Protein AF-A0A7K4D3S8-F1 (afdb_monomer_lite)

Foldseek 3Di:
DVVVVVVVVVVVVVVVVVVVVVVVVVVVVVVVVCCVVVVVVVVVVVVVLVVCQVQWDQDPVPGIDGQQDADPPPHGNVNVVCVVVVVVVVVVVCVVVCVDPPD

Structure (mmCIF, N/CA/C/O backbone):
data_AF-A0A7K4D3S8-F1
#
_entry.id   AF-A0A7K4D3S8-F1
#
loop_
_atom_site.group_PDB
_atom_site.id
_atom_site.type_symbol
_atom_site.label_atom_id
_atom_site.label_alt_id
_atom_site.label_comp_id
_atom_site.label_asym_id
_atom_site.label_entity_id
_atom_site.label_seq_id
_atom_site.pdbx_PDB_ins_code
_atom_site.Cartn_x
_atom_site.Cartn_y
_atom_site.Cartn_z
_atom_site.occupancy
_atom_site.B_iso_or_equiv
_atom_site.auth_seq_id
_atom_site.auth_comp_id
_atom_site.auth_asym_id
_atom_site.auth_atom_id
_atom_site.pdbx_PDB_model_num
ATOM 1 N N . GLY A 1 1 ? -45.752 8.167 24.881 1.00 62.41 1 GLY A N 1
ATOM 2 C CA . GLY A 1 1 ? -45.357 6.909 24.221 1.00 62.41 1 GLY A CA 1
ATOM 3 C C . GLY A 1 1 ? -44.113 7.100 23.381 1.00 62.41 1 GLY A C 1
ATOM 4 O O . GLY A 1 1 ? -43.088 6.511 23.692 1.00 62.41 1 GLY A O 1
ATOM 5 N N . ASP A 1 2 ? -44.174 7.966 22.368 1.00 73.19 2 ASP A N 1
ATOM 6 C CA . ASP A 1 2 ? -43.098 8.103 21.375 1.00 73.19 2 ASP A CA 1
ATOM 7 C C . ASP A 1 2 ? -41.829 8.802 21.856 1.00 73.19 2 ASP A C 1
ATOM 9 O O . ASP A 1 2 ? -40.743 8.361 21.504 1.00 73.19 2 ASP A O 1
ATOM 13 N N . GLN A 1 3 ? -41.915 9.829 22.708 1.00 74.81 3 GLN A N 1
ATOM 14 C CA . GLN A 1 3 ? -40.704 10.525 23.171 1.00 74.81 3 GLN A CA 1
ATOM 15 C C . GLN A 1 3 ? -39.774 9.633 24.005 1.00 74.81 3 GLN A C 1
ATOM 17 O O . GLN A 1 3 ? -38.562 9.681 23.819 1.00 74.81 3 GLN A O 1
ATOM 22 N N . ALA A 1 4 ? -40.329 8.767 24.859 1.00 79.81 4 ALA A N 1
ATOM 23 C CA . ALA A 1 4 ? -39.533 7.805 25.621 1.00 79.81 4 ALA A CA 1
ATOM 24 C C . ALA A 1 4 ? -38.862 6.766 24.703 1.00 79.81 4 ALA A C 1
ATOM 26 O O . ALA A 1 4 ? -37.704 6.411 24.906 1.00 79.81 4 ALA A O 1
ATOM 27 N N . ARG A 1 5 ? -39.557 6.322 23.647 1.00 79.56 5 ARG A N 1
ATOM 28 C CA . ARG A 1 5 ? -39.025 5.367 22.663 1.00 79.56 5 ARG A CA 1
ATOM 29 C C . ARG A 1 5 ? -37.948 5.993 21.770 1.00 79.56 5 ARG A C 1
ATOM 31 O O . ARG A 1 5 ? -36.936 5.359 21.499 1.00 79.56 5 ARG A O 1
ATOM 38 N N . GLN A 1 6 ? -38.133 7.247 21.363 1.00 81.94 6 GLN A N 1
ATOM 39 C CA . GLN A 1 6 ? -37.143 8.024 20.610 1.00 81.94 6 GLN A CA 1
ATOM 40 C C . GLN A 1 6 ? -35.881 8.286 21.440 1.00 81.94 6 GLN A C 1
ATOM 42 O O . GLN A 1 6 ? -34.777 8.130 20.928 1.00 81.94 6 GLN A O 1
ATOM 47 N N . GLN A 1 7 ? -36.028 8.607 22.729 1.00 83.00 7 GLN A N 1
ATOM 48 C CA . GLN A 1 7 ? -34.887 8.756 23.637 1.00 83.00 7 GLN A CA 1
ATOM 49 C C . GLN A 1 7 ? -34.119 7.441 23.803 1.00 83.00 7 GLN A C 1
ATOM 51 O O . GLN A 1 7 ? -32.901 7.447 23.672 1.00 83.00 7 GLN A O 1
ATOM 56 N N . GLN A 1 8 ? -34.807 6.308 23.987 1.00 84.62 8 GLN A N 1
ATOM 57 C CA . GLN A 1 8 ? -34.154 4.992 24.061 1.00 84.62 8 GLN A CA 1
ATOM 58 C C . GLN A 1 8 ? -33.376 4.650 22.780 1.00 84.62 8 GLN A C 1
ATOM 60 O O . GLN A 1 8 ? -32.232 4.207 22.858 1.00 84.62 8 GLN A O 1
ATOM 65 N N . LEU A 1 9 ? -33.954 4.907 21.601 1.00 85.50 9 LEU A N 1
ATOM 66 C CA . LEU A 1 9 ? -33.287 4.680 20.313 1.00 85.50 9 LEU A CA 1
ATOM 67 C C . LEU A 1 9 ? -32.062 5.583 20.118 1.00 85.50 9 LEU A C 1
ATOM 69 O O . LEU A 1 9 ? -31.051 5.131 19.586 1.00 85.50 9 LEU A O 1
ATOM 73 N N . GLN A 1 10 ? -32.128 6.843 20.552 1.00 84.31 10 GLN A N 1
ATOM 74 C CA . GLN A 1 10 ? -30.979 7.750 20.509 1.00 84.31 10 GLN A CA 1
ATOM 75 C C . GLN A 1 10 ? -29.871 7.303 21.465 1.00 84.31 10 GLN A C 1
ATOM 77 O O . GLN A 1 10 ? -28.699 7.332 21.094 1.00 84.31 10 GLN A O 1
ATOM 82 N N . THR A 1 11 ? -30.219 6.844 22.670 1.00 86.88 11 THR A N 1
ATOM 83 C CA . THR A 1 11 ? -29.248 6.290 23.623 1.00 86.88 11 THR A CA 1
ATOM 84 C C . THR A 1 11 ? -28.553 5.049 23.064 1.00 86.88 11 THR A C 1
ATOM 86 O O . THR A 1 11 ? -27.330 4.959 23.142 1.00 86.88 11 THR A O 1
ATOM 89 N N . GLU A 1 12 ? -29.295 4.134 22.437 1.00 85.00 12 GLU A N 1
ATOM 90 C CA . GLU A 1 12 ? -28.730 2.949 21.777 1.00 85.00 12 GLU A CA 1
ATOM 91 C C . GLU A 1 12 ? -27.830 3.321 20.588 1.00 85.00 12 GLU A C 1
ATOM 93 O O . GLU A 1 12 ? -26.726 2.797 20.470 1.00 85.00 12 GLU A O 1
ATOM 98 N N . GLN A 1 13 ? -28.227 4.282 19.745 1.00 85.00 13 GLN A N 1
ATOM 99 C CA . GLN A 1 13 ? -27.370 4.775 18.658 1.00 85.00 13 GLN A CA 1
ATOM 100 C C . GLN A 1 13 ? -26.072 5.393 19.182 1.00 85.00 13 GLN A C 1
ATOM 102 O O . GLN A 1 13 ? -24.995 5.066 18.688 1.00 85.00 13 GLN A O 1
ATOM 107 N N . MET A 1 14 ? -26.147 6.241 20.211 1.00 85.69 14 MET A N 1
ATOM 108 C CA . MET A 1 14 ? -24.958 6.832 20.831 1.00 85.69 14 MET A CA 1
ATOM 109 C C . MET A 1 14 ? -24.049 5.764 21.445 1.00 85.69 14 MET A C 1
ATOM 111 O O . MET A 1 14 ? -22.826 5.842 21.308 1.00 85.69 14 MET A O 1
ATOM 115 N N . LYS A 1 15 ? -24.627 4.731 22.067 1.00 86.88 15 LYS A N 1
ATOM 116 C CA . LYS A 1 15 ? -23.877 3.590 22.596 1.00 86.88 15 LYS A CA 1
ATOM 117 C C . LYS A 1 15 ? -23.176 2.818 21.475 1.00 86.88 15 LYS A C 1
ATOM 119 O O . LYS A 1 15 ? -21.964 2.629 21.565 1.00 86.88 15 LYS A O 1
ATOM 124 N N . MET A 1 16 ? -23.875 2.488 20.389 1.00 86.31 16 MET A N 1
ATOM 125 C CA . MET A 1 16 ? -23.290 1.817 19.221 1.00 86.31 16 MET A CA 1
ATOM 126 C C . MET A 1 16 ? -22.173 2.641 18.567 1.00 86.31 16 MET A C 1
ATOM 128 O O . MET A 1 16 ? -21.130 2.092 18.221 1.00 86.31 16 MET A O 1
ATOM 132 N N . VAL A 1 17 ? -22.339 3.960 18.441 1.00 87.56 17 VAL A N 1
ATOM 133 C CA . VAL A 1 17 ? -21.288 4.859 17.929 1.00 87.56 17 VAL A CA 1
ATOM 134 C C . VAL A 1 17 ? -20.068 4.852 18.855 1.00 87.56 17 VAL A C 1
ATOM 136 O O . VAL A 1 17 ? -18.931 4.767 18.388 1.00 87.56 17 VAL A O 1
ATOM 139 N N . SER A 1 18 ? -20.283 4.878 20.173 1.00 84.81 18 SER A N 1
ATOM 140 C CA . SER A 1 18 ? -19.194 4.809 21.152 1.00 84.81 18 SER A CA 1
ATOM 141 C C . SER A 1 18 ? -18.439 3.470 21.101 1.00 84.81 18 SER A C 1
ATOM 143 O O . SER A 1 18 ? -17.212 3.443 21.220 1.00 84.81 18 SER A O 1
ATOM 145 N N . GLU A 1 19 ? -19.146 2.362 20.868 1.00 86.06 19 GLU A N 1
ATOM 146 C CA . GLU A 1 19 ? -18.568 1.024 20.718 1.00 86.06 19 GLU A CA 1
ATOM 147 C C . GLU A 1 19 ? -17.797 0.885 19.398 1.00 86.06 19 GLU A C 1
ATOM 149 O O . GLU A 1 19 ? -16.678 0.369 19.402 1.00 86.06 19 GLU A O 1
ATOM 154 N N . GLN A 1 20 ? -18.312 1.433 18.292 1.00 81.12 20 GLN A N 1
ATOM 155 C CA . GLN A 1 20 ? -17.589 1.514 17.015 1.00 81.12 20 GLN A CA 1
ATOM 156 C C . GLN A 1 20 ? -16.290 2.309 17.147 1.00 81.12 20 GLN A C 1
ATOM 158 O O . GLN A 1 20 ? -15.250 1.870 16.658 1.00 81.12 20 GLN A O 1
ATOM 163 N N . GLY A 1 21 ? -16.314 3.432 17.870 1.00 84.81 21 GLY A N 1
ATOM 164 C CA . GLY A 1 21 ? -15.114 4.220 18.153 1.00 84.81 21 GLY A CA 1
ATOM 165 C C . GLY A 1 21 ? -14.048 3.421 18.911 1.00 84.81 21 GLY A C 1
ATOM 166 O O . GLY A 1 21 ? -12.872 3.453 18.546 1.00 84.81 21 GLY A O 1
ATOM 167 N N . LYS A 1 22 ? -14.451 2.639 19.921 1.00 81.81 22 LYS A N 1
ATOM 168 C CA . LYS A 1 22 ? -13.541 1.743 20.656 1.00 81.81 22 LYS A CA 1
ATOM 169 C C . LYS A 1 22 ? -12.985 0.631 19.765 1.00 81.81 22 LYS A C 1
ATOM 171 O O . LYS A 1 22 ? -11.784 0.370 19.804 1.00 81.81 22 LYS A O 1
ATOM 176 N N . MET A 1 23 ? -13.821 0.005 18.937 1.00 81.19 23 MET A N 1
ATOM 177 C CA . MET A 1 23 ? -13.374 -1.003 17.967 1.00 81.19 23 MET A CA 1
ATOM 178 C C . MET A 1 23 ? -12.372 -0.424 16.966 1.00 81.19 23 MET A C 1
ATOM 180 O O . MET A 1 23 ? -11.347 -1.046 16.693 1.00 81.19 23 MET A O 1
ATOM 184 N N . MET A 1 24 ? -12.613 0.793 16.484 1.00 81.88 24 MET A N 1
ATOM 185 C CA . MET A 1 24 ? -11.710 1.498 15.582 1.00 81.88 24 MET A CA 1
ATOM 186 C C . MET A 1 24 ? -10.340 1.747 16.243 1.00 81.88 24 MET A C 1
ATOM 188 O O . MET A 1 24 ? -9.306 1.438 15.657 1.00 81.88 24 MET A O 1
ATOM 192 N N . GLN A 1 25 ? -10.310 2.206 17.502 1.00 80.19 25 GLN A N 1
ATOM 193 C CA . GLN A 1 25 ? -9.066 2.371 18.275 1.00 80.19 25 GLN A CA 1
ATOM 194 C C . GLN A 1 25 ? -8.297 1.059 18.470 1.00 80.19 25 GLN A C 1
ATOM 196 O O . GLN A 1 25 ? -7.066 1.044 18.390 1.00 80.19 25 GLN A O 1
ATOM 201 N N . MET A 1 26 ? -9.006 -0.049 18.698 1.00 83.62 26 MET A N 1
ATOM 202 C CA . MET A 1 26 ? -8.388 -1.372 18.812 1.00 83.62 26 MET A CA 1
ATOM 203 C C . MET A 1 26 ? -7.796 -1.858 17.485 1.00 83.62 26 MET A C 1
ATOM 205 O O . MET A 1 26 ? -6.763 -2.518 17.511 1.00 83.62 26 MET A O 1
ATOM 209 N N . GLN A 1 27 ? -8.384 -1.492 16.342 1.00 76.94 27 GLN A N 1
ATOM 210 C CA . GLN A 1 27 ? -7.854 -1.812 15.010 1.00 76.94 27 GLN A CA 1
ATOM 211 C C . GLN A 1 27 ? -6.694 -0.899 14.581 1.00 76.94 27 GLN A C 1
ATOM 213 O O . GLN A 1 27 ? -5.825 -1.324 13.819 1.00 76.94 27 GLN A O 1
ATOM 218 N N . PHE A 1 28 ? -6.609 0.327 15.104 1.00 81.19 28 PHE A N 1
ATOM 219 C CA . PHE A 1 28 ? -5.511 1.238 14.771 1.00 81.19 28 PHE A CA 1
ATOM 220 C C . PHE A 1 28 ? -4.155 0.772 15.290 1.00 81.19 28 PHE A C 1
ATOM 222 O O . PHE A 1 28 ? -3.161 0.889 14.577 1.00 81.19 28 PHE A O 1
ATOM 229 N N . LYS A 1 29 ? -4.102 0.227 16.511 1.00 79.56 29 LYS A N 1
ATOM 230 C CA . LYS A 1 29 ? -2.853 -0.288 17.093 1.00 79.56 29 LYS A CA 1
ATOM 231 C C . LYS A 1 29 ? -2.163 -1.306 16.169 1.00 79.56 29 LYS A C 1
ATOM 233 O O . LYS A 1 29 ? -1.028 -1.043 15.778 1.00 79.56 29 LYS A O 1
ATOM 238 N N . PRO A 1 30 ? -2.808 -2.416 15.759 1.00 79.88 30 PRO A N 1
ATOM 239 C CA . PRO A 1 30 ? -2.181 -3.385 14.866 1.00 79.88 30 PRO A CA 1
ATOM 240 C C . PRO A 1 30 ? -1.865 -2.789 13.490 1.00 79.88 30 PRO A C 1
ATOM 242 O O . PRO A 1 30 ? -0.801 -3.076 12.946 1.00 79.88 30 PRO A O 1
ATOM 245 N N . MET A 1 31 ? -2.720 -1.912 12.952 1.00 83.00 31 MET A N 1
ATOM 246 C CA . MET A 1 31 ? -2.465 -1.258 11.665 1.00 83.00 31 MET A CA 1
ATOM 247 C C . MET A 1 31 ? -1.194 -0.396 11.694 1.00 83.00 31 MET A C 1
ATOM 249 O O . MET A 1 31 ? -0.405 -0.443 10.753 1.00 83.00 31 MET A O 1
ATOM 253 N N . LEU A 1 32 ? -0.958 0.345 12.781 1.00 87.25 32 LEU A N 1
ATOM 254 C CA . LEU A 1 32 ? 0.229 1.185 12.931 1.00 87.25 32 LEU A CA 1
ATOM 255 C C . LEU A 1 32 ? 1.506 0.348 13.066 1.00 87.25 32 LEU A C 1
ATOM 257 O O . LEU A 1 32 ? 2.489 0.648 12.395 1.00 87.25 32 LEU A O 1
ATOM 261 N N . TYR A 1 33 ? 1.495 -0.715 13.878 1.00 88.06 33 TYR A N 1
ATOM 262 C CA . TYR A 1 33 ? 2.657 -1.604 14.014 1.00 88.06 33 TYR A CA 1
ATOM 263 C C . TYR A 1 33 ? 3.042 -2.244 12.678 1.00 88.06 33 TYR A C 1
ATOM 265 O O . TYR A 1 33 ? 4.213 -2.223 12.297 1.00 88.06 33 TYR A O 1
ATOM 273 N N . ILE A 1 34 ? 2.053 -2.760 11.938 1.00 86.69 34 ILE A N 1
ATOM 274 C CA . ILE A 1 34 ? 2.274 -3.332 10.605 1.00 86.69 34 ILE A CA 1
ATOM 275 C C . ILE A 1 34 ? 2.784 -2.252 9.648 1.00 86.69 34 ILE A C 1
ATOM 277 O O . ILE A 1 34 ? 3.722 -2.504 8.895 1.00 86.69 34 ILE A O 1
ATOM 281 N N . GLY A 1 35 ? 2.216 -1.044 9.696 1.00 88.44 35 GLY A N 1
ATOM 282 C CA . GLY A 1 35 ? 2.632 0.089 8.870 1.00 88.44 35 GLY A CA 1
ATOM 283 C C . GLY A 1 35 ? 4.084 0.508 9.10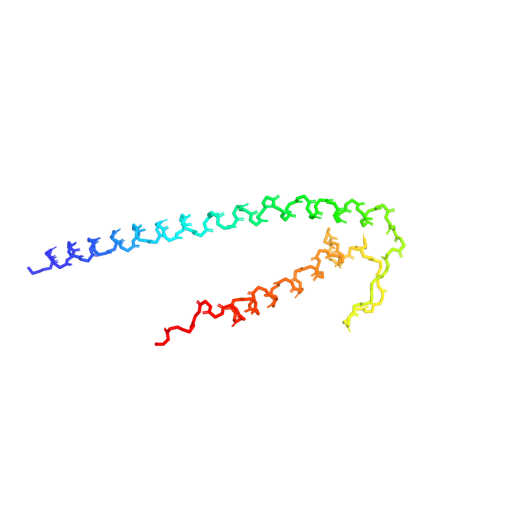5 1.00 88.44 35 GLY A C 1
ATOM 284 O O . GLY A 1 35 ? 4.824 0.675 8.140 1.00 88.44 35 GLY A O 1
ATOM 285 N N . ILE A 1 36 ? 4.523 0.603 10.364 1.00 92.94 36 ILE A N 1
ATOM 286 C CA . ILE A 1 36 ? 5.904 0.971 10.728 1.00 92.94 36 ILE A CA 1
ATOM 287 C C . ILE A 1 36 ? 6.920 -0.019 10.153 1.00 92.94 36 ILE A C 1
ATOM 289 O O . ILE A 1 36 ? 7.999 0.396 9.749 1.00 92.94 36 ILE A O 1
ATOM 293 N N . ILE A 1 37 ? 6.587 -1.309 10.095 1.00 91.94 37 ILE A N 1
ATOM 294 C CA . ILE A 1 37 ? 7.464 -2.331 9.506 1.00 91.94 37 ILE A CA 1
ATOM 295 C C . ILE A 1 37 ? 7.346 -2.341 7.976 1.00 91.94 37 ILE A C 1
ATOM 297 O O . ILE A 1 37 ? 8.345 -2.472 7.271 1.00 91.94 37 ILE A O 1
ATOM 301 N N . SER A 1 38 ? 6.132 -2.177 7.450 1.00 87.44 38 SER A N 1
ATOM 302 C CA . SER A 1 38 ? 5.872 -2.257 6.012 1.00 87.44 38 SER A CA 1
ATOM 303 C C . SER A 1 38 ? 6.482 -1.078 5.256 1.00 87.44 38 SER A C 1
ATOM 305 O O . SER A 1 38 ? 7.077 -1.287 4.207 1.00 87.44 38 SER A O 1
ATOM 307 N N . ILE A 1 39 ? 6.385 0.153 5.775 1.00 91.00 39 ILE A N 1
ATOM 308 C CA . ILE A 1 39 ? 6.866 1.365 5.085 1.00 91.00 39 ILE A CA 1
ATOM 309 C C . ILE A 1 39 ? 8.368 1.280 4.739 1.00 91.00 39 ILE A C 1
ATOM 311 O O . ILE A 1 39 ? 8.698 1.463 3.565 1.00 91.00 39 ILE A O 1
ATOM 315 N N . PRO A 1 40 ? 9.284 0.959 5.676 1.00 93.81 40 PRO A N 1
ATOM 316 C CA . PRO A 1 40 ? 10.697 0.764 5.355 1.00 93.81 40 PRO A CA 1
ATOM 317 C C . PRO A 1 40 ? 10.935 -0.357 4.342 1.00 93.81 40 PRO A C 1
ATOM 319 O O . PRO A 1 40 ? 11.754 -0.191 3.442 1.00 93.81 40 PRO A O 1
ATOM 322 N N . LEU A 1 41 ? 10.204 -1.474 4.449 1.00 90.81 41 LEU A N 1
ATOM 323 C CA . LEU A 1 41 ? 10.318 -2.587 3.501 1.00 90.81 41 LEU A CA 1
ATOM 324 C C . LEU A 1 41 ? 9.916 -2.169 2.084 1.00 90.81 41 LEU A C 1
ATOM 326 O O . LEU A 1 41 ? 10.617 -2.493 1.129 1.00 90.81 41 LEU A O 1
ATOM 330 N N . PHE A 1 42 ? 8.828 -1.412 1.940 1.00 89.25 42 PHE A N 1
ATOM 331 C CA . PHE A 1 42 ? 8.402 -0.873 0.650 1.00 89.25 42 PHE A CA 1
ATOM 332 C C . PHE A 1 42 ? 9.379 0.147 0.085 1.00 89.25 42 PHE A C 1
ATOM 334 O O . PHE A 1 42 ? 9.677 0.102 -1.104 1.00 89.25 42 PHE A O 1
ATOM 341 N N . MET A 1 43 ? 9.881 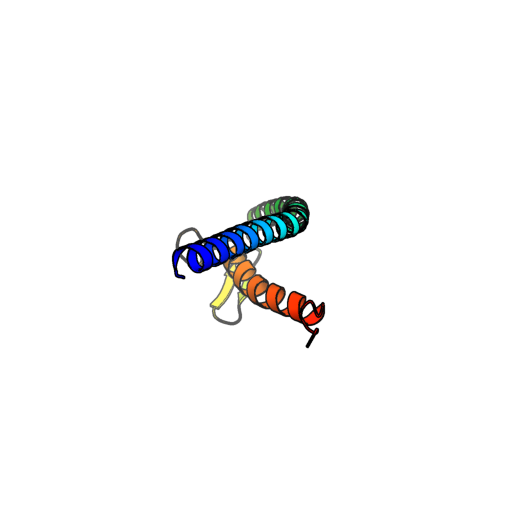1.059 0.920 1.00 90.38 43 MET A N 1
ATOM 342 C CA . MET A 1 43 ? 10.869 2.048 0.494 1.00 90.38 43 MET A CA 1
ATOM 343 C C . MET A 1 43 ? 12.148 1.361 0.005 1.00 90.38 43 MET A C 1
ATOM 345 O O . MET A 1 43 ? 12.671 1.715 -1.049 1.00 90.38 43 MET A O 1
ATOM 349 N N . TRP A 1 44 ? 12.618 0.342 0.727 1.00 91.94 44 TRP A N 1
ATOM 350 C CA . TRP A 1 44 ? 13.753 -0.469 0.299 1.00 91.94 44 TRP A CA 1
ATOM 351 C C . TRP A 1 44 ? 13.469 -1.201 -1.016 1.00 91.94 44 TRP A C 1
ATOM 353 O O . TRP A 1 44 ? 14.286 -1.135 -1.930 1.00 91.94 44 TRP A O 1
ATOM 363 N N . ALA A 1 45 ? 12.304 -1.844 -1.144 1.00 87.88 45 ALA A N 1
ATOM 364 C CA . ALA A 1 45 ? 11.920 -2.547 -2.365 1.00 87.88 45 ALA A CA 1
ATOM 365 C C . ALA A 1 45 ? 11.859 -1.600 -3.575 1.00 87.88 45 ALA A C 1
ATOM 367 O O . ALA A 1 45 ? 12.340 -1.955 -4.647 1.00 87.88 45 ALA A O 1
ATOM 368 N N . TYR A 1 46 ? 11.334 -0.384 -3.392 1.00 86.44 46 TYR A N 1
ATOM 369 C CA . TYR A 1 46 ? 11.310 0.647 -4.427 1.00 86.44 46 TYR A CA 1
ATOM 370 C C . TYR A 1 46 ? 12.723 1.007 -4.902 1.00 86.44 46 TYR A C 1
ATOM 372 O O . TYR A 1 46 ? 13.001 0.921 -6.096 1.00 86.44 46 TYR A O 1
ATOM 380 N N . LEU A 1 47 ? 13.629 1.331 -3.972 1.00 87.81 47 LEU A N 1
ATOM 381 C CA . LEU A 1 47 ? 15.014 1.683 -4.301 1.00 87.81 47 LEU A CA 1
ATOM 382 C C . LEU A 1 47 ? 15.771 0.516 -4.944 1.00 87.81 47 LEU A C 1
ATOM 384 O O . LEU A 1 47 ? 16.527 0.715 -5.889 1.00 87.81 47 LEU A O 1
ATOM 388 N N . TYR A 1 48 ? 15.563 -0.707 -4.455 1.00 87.75 48 TYR A N 1
ATOM 389 C CA . TYR A 1 48 ? 16.207 -1.904 -4.992 1.00 87.75 48 TYR A CA 1
ATOM 390 C C . TYR A 1 48 ? 15.788 -2.182 -6.442 1.00 87.75 48 TYR A C 1
ATOM 392 O O . TYR A 1 48 ? 16.628 -2.487 -7.291 1.00 87.75 48 TYR A O 1
ATOM 400 N N . ILE A 1 49 ? 14.492 -2.036 -6.732 1.00 85.19 49 ILE A N 1
ATOM 401 C CA . ILE A 1 49 ? 13.937 -2.180 -8.081 1.00 85.19 49 ILE A CA 1
ATOM 402 C C . ILE A 1 49 ? 14.448 -1.070 -9.007 1.00 85.19 49 ILE A C 1
ATOM 404 O O . ILE A 1 49 ? 14.775 -1.341 -10.160 1.00 85.19 49 ILE A O 1
ATOM 408 N N . GLU A 1 50 ? 14.552 0.164 -8.513 1.00 82.62 50 GLU A N 1
ATOM 409 C CA . GLU A 1 50 ? 15.096 1.293 -9.276 1.00 82.62 50 GLU A CA 1
ATOM 410 C C . GLU A 1 50 ? 16.582 1.093 -9.623 1.00 82.62 50 GLU A C 1
ATOM 412 O O . GLU A 1 50 ? 17.001 1.373 -10.744 1.00 82.62 50 GLU A O 1
ATOM 417 N N . GLN A 1 51 ? 17.370 0.543 -8.696 1.00 84.75 51 GLN A N 1
ATOM 418 C CA . GLN A 1 51 ? 18.800 0.271 -8.886 1.00 84.75 51 GLN A CA 1
ATOM 419 C C . GLN A 1 51 ? 19.091 -0.965 -9.747 1.00 84.75 51 GLN A C 1
ATOM 421 O O . GLN A 1 51 ? 20.224 -1.133 -10.196 1.00 84.75 51 GLN A O 1
ATOM 426 N N . THR A 1 52 ? 18.092 -1.818 -9.995 1.00 83.19 52 THR A N 1
ATOM 427 C CA . THR A 1 52 ? 18.257 -3.071 -10.745 1.00 83.19 52 THR A CA 1
ATOM 428 C C . THR A 1 52 ? 17.333 -3.088 -11.971 1.00 83.19 52 THR A C 1
ATOM 430 O O . THR A 1 52 ? 16.325 -3.801 -11.986 1.00 83.19 52 THR A O 1
ATOM 433 N N . PRO A 1 53 ? 17.649 -2.309 -13.024 1.00 73.62 53 PRO A N 1
ATOM 434 C CA . PRO A 1 53 ? 16.766 -2.127 -14.178 1.00 73.62 53 PRO A CA 1
ATOM 435 C C . PRO A 1 53 ? 16.572 -3.395 -15.023 1.00 73.62 53 PRO A C 1
ATOM 437 O O . PRO A 1 53 ? 15.593 -3.487 -15.760 1.00 73.62 53 PRO A O 1
ATOM 440 N N . ASP A 1 54 ? 17.456 -4.385 -14.878 1.00 78.62 54 ASP A N 1
ATOM 441 C CA . ASP A 1 54 ? 17.396 -5.662 -15.600 1.00 78.62 54 ASP A CA 1
ATOM 442 C C . ASP A 1 54 ? 16.406 -6.669 -14.982 1.00 78.62 54 ASP A C 1
ATOM 444 O O . ASP A 1 54 ? 16.225 -7.776 -15.500 1.00 78.62 54 ASP A O 1
ATOM 448 N N . LEU A 1 55 ? 15.746 -6.316 -13.871 1.00 81.19 55 LEU A N 1
ATOM 449 C CA . LEU A 1 55 ? 14.727 -7.164 -13.258 1.00 81.19 55 LEU A CA 1
ATOM 450 C C . LEU A 1 55 ? 13.503 -7.268 -14.167 1.00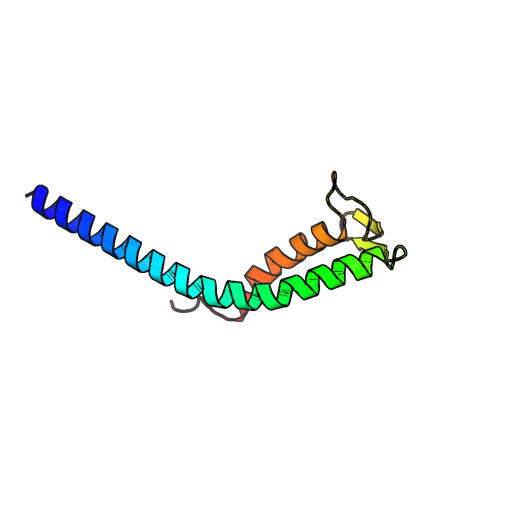 81.19 55 LEU A C 1
ATOM 452 O O . LEU A 1 55 ? 12.679 -6.356 -14.262 1.00 81.19 55 LEU A O 1
ATOM 456 N N . THR A 1 56 ? 13.355 -8.432 -14.789 1.00 83.81 56 THR A N 1
ATOM 457 C CA . THR A 1 56 ? 12.178 -8.802 -15.571 1.00 83.81 56 THR A CA 1
ATOM 458 C C . THR A 1 56 ? 11.348 -9.832 -14.818 1.00 83.81 56 THR A C 1
ATOM 460 O O . THR A 1 56 ? 11.873 -10.750 -14.189 1.00 83.81 56 THR A O 1
ATOM 463 N N . MET A 1 57 ? 10.027 -9.671 -14.854 1.00 82.31 57 MET A N 1
ATOM 464 C CA . MET A 1 57 ? 9.082 -10.593 -14.237 1.00 82.31 57 MET A CA 1
ATOM 465 C C . MET A 1 57 ? 8.076 -11.071 -15.279 1.00 82.31 57 MET A C 1
ATOM 467 O O . MET A 1 57 ? 7.562 -10.290 -16.079 1.00 82.31 57 MET A O 1
ATOM 471 N N . THR A 1 58 ? 7.813 -12.378 -15.281 1.00 83.94 58 THR A N 1
ATOM 472 C CA . THR A 1 58 ? 6.830 -12.982 -16.185 1.00 83.94 58 THR A CA 1
ATOM 473 C C . THR A 1 58 ? 5.477 -13.028 -15.500 1.00 83.94 58 THR A C 1
ATOM 475 O O . THR A 1 58 ? 5.274 -13.781 -14.549 1.00 83.94 58 THR A O 1
ATOM 478 N N . PHE A 1 59 ? 4.552 -12.204 -15.984 1.00 82.50 59 PHE A N 1
ATOM 479 C CA . PHE A 1 59 ? 3.184 -12.142 -15.497 1.00 82.50 59 PHE A CA 1
ATOM 480 C C . PHE A 1 59 ? 2.291 -13.115 -16.275 1.00 82.50 59 PHE A C 1
ATOM 482 O O . PHE A 1 59 ? 2.387 -13.177 -17.501 1.00 82.50 59 PHE A O 1
ATOM 489 N N . PRO A 1 60 ? 1.360 -13.821 -15.608 1.00 80.06 60 PRO A N 1
ATOM 490 C CA . PRO A 1 60 ? 0.521 -14.831 -16.257 1.00 80.06 60 PRO A CA 1
ATOM 491 C C . PRO A 1 60 ? -0.424 -14.265 -17.328 1.00 80.06 60 PRO A C 1
ATOM 493 O O . PRO A 1 60 ? -0.787 -14.989 -18.247 1.00 80.06 60 PRO A O 1
ATOM 496 N N . PHE A 1 61 ? -0.814 -12.988 -17.236 1.00 79.88 61 PHE A N 1
ATOM 497 C CA . PHE A 1 61 ? -1.745 -12.364 -18.189 1.00 79.88 61 PHE A CA 1
ATOM 498 C C . PHE A 1 61 ? -1.068 -11.439 -19.218 1.00 79.88 61 PHE A C 1
ATOM 500 O O . PHE A 1 61 ? -1.644 -11.207 -20.274 1.00 79.88 61 PHE A O 1
ATOM 507 N N . TRP A 1 62 ? 0.127 -10.911 -18.919 1.00 75.44 62 TRP A N 1
ATOM 508 C CA . TRP A 1 62 ? 0.805 -9.882 -19.734 1.00 75.44 62 TRP A CA 1
ATOM 509 C C . TRP A 1 62 ? 2.132 -10.364 -20.344 1.00 75.44 62 TRP A C 1
ATOM 511 O O . TRP A 1 62 ? 2.642 -9.734 -21.260 1.00 75.44 62 TRP A O 1
ATOM 521 N N . GLY A 1 63 ? 2.683 -11.496 -19.893 1.00 82.62 63 GLY A N 1
ATOM 522 C CA . GLY A 1 63 ? 3.988 -11.985 -20.343 1.00 82.62 63 GLY A CA 1
ATOM 523 C C . GLY A 1 63 ? 5.159 -11.355 -19.582 1.00 82.62 63 GLY A C 1
ATOM 524 O O . GLY A 1 63 ? 5.000 -10.873 -18.458 1.00 82.62 63 GLY A O 1
ATOM 525 N N . THR A 1 64 ? 6.361 -11.423 -20.157 1.00 85.25 64 THR A N 1
ATOM 526 C CA . THR A 1 64 ? 7.601 -10.944 -19.525 1.00 85.25 64 THR A CA 1
ATOM 527 C C . THR A 1 64 ? 7.768 -9.442 -19.714 1.00 85.25 64 THR A C 1
ATOM 529 O O . THR A 1 64 ? 7.947 -8.968 -20.834 1.00 85.25 64 THR A O 1
ATOM 532 N N . HIS A 1 65 ? 7.764 -8.699 -18.609 1.00 84.94 65 HIS A N 1
ATOM 533 C CA . HIS A 1 65 ? 7.984 -7.256 -18.601 1.00 84.94 65 HIS A CA 1
ATOM 534 C C . H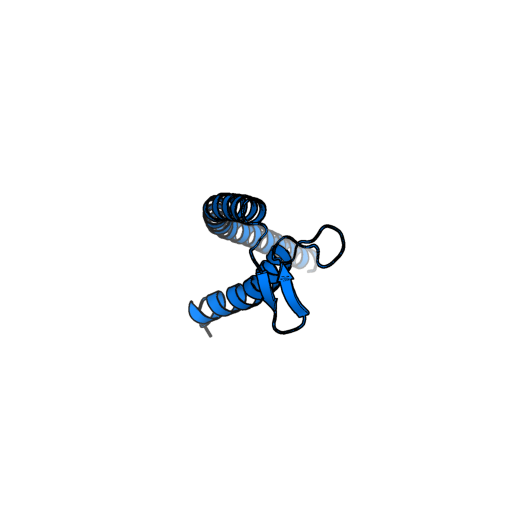IS A 1 65 ? 9.016 -6.856 -17.546 1.00 84.94 65 HIS A C 1
ATOM 536 O O . HIS A 1 65 ? 9.130 -7.521 -16.510 1.00 84.94 65 HIS A O 1
ATOM 542 N N . PRO A 1 66 ? 9.772 -5.771 -17.777 1.00 83.06 66 PRO A N 1
ATOM 543 C CA . PRO A 1 66 ? 10.635 -5.216 -16.750 1.00 83.06 66 PRO A CA 1
ATOM 544 C C . PRO A 1 66 ? 9.779 -4.661 -15.607 1.00 83.06 66 PRO A C 1
ATOM 546 O O . PRO A 1 66 ? 8.745 -4.023 -15.815 1.00 83.06 66 PRO A O 1
ATOM 549 N N . ILE A 1 67 ? 10.185 -4.942 -14.373 1.00 83.31 67 ILE A N 1
ATOM 550 C CA . ILE A 1 67 ? 9.365 -4.684 -13.185 1.00 83.31 67 ILE A CA 1
ATOM 551 C C . ILE A 1 67 ? 9.247 -3.175 -12.871 1.00 83.31 67 ILE A C 1
ATOM 553 O O . ILE A 1 67 ? 8.315 -2.740 -12.187 1.00 83.31 67 ILE A O 1
ATOM 557 N N . ASN A 1 68 ? 10.181 -2.386 -13.412 1.00 81.44 68 ASN A N 1
ATOM 558 C CA . ASN A 1 68 ? 10.246 -0.926 -13.358 1.00 81.44 68 ASN A CA 1
ATOM 559 C C . ASN A 1 68 ? 9.494 -0.229 -14.511 1.00 81.44 68 ASN A C 1
ATOM 561 O O . ASN A 1 68 ? 9.477 0.998 -14.554 1.00 81.44 68 ASN A O 1
ATOM 565 N N . ALA A 1 69 ? 8.887 -0.964 -15.449 1.00 83.69 69 ALA A N 1
ATOM 566 C CA . ALA A 1 69 ? 8.059 -0.341 -16.475 1.00 83.69 69 ALA A CA 1
ATOM 567 C C . ALA A 1 69 ? 6.711 0.106 -15.906 1.00 83.69 69 ALA A C 1
ATOM 569 O O . ALA A 1 69 ? 6.232 -0.392 -14.882 1.00 83.69 69 ALA A O 1
ATOM 570 N N . THR A 1 70 ? 6.077 1.039 -16.608 1.00 81.44 70 THR A N 1
ATOM 571 C CA . THR A 1 70 ? 4.723 1.502 -16.321 1.00 81.44 70 THR A CA 1
ATOM 572 C C . THR A 1 70 ? 3.678 0.586 -16.967 1.00 81.44 70 THR A C 1
ATOM 574 O O . THR A 1 70 ? 3.798 0.200 -18.127 1.00 81.44 70 THR A O 1
ATOM 577 N N . VAL A 1 71 ? 2.642 0.230 -16.204 1.00 79.75 71 VAL A N 1
ATOM 578 C CA . VAL A 1 71 ? 1.489 -0.579 -16.640 1.00 79.75 71 VAL A CA 1
ATOM 579 C C . VAL A 1 71 ? 0.433 0.317 -17.273 1.00 79.75 71 VAL A C 1
ATOM 581 O O . VAL A 1 71 ? 0.042 0.122 -18.418 1.00 79.75 71 VAL A O 1
ATOM 584 N N . ILE A 1 72 ? -0.036 1.313 -16.515 1.00 80.00 72 ILE A N 1
ATOM 585 C CA . ILE A 1 72 ? -1.053 2.287 -16.926 1.00 80.00 72 ILE A CA 1
ATOM 586 C C . ILE A 1 72 ? -0.674 3.628 -16.291 1.00 80.00 72 ILE A C 1
ATOM 588 O O . ILE A 1 72 ? -0.646 3.750 -15.068 1.00 80.00 72 ILE A O 1
ATOM 592 N N . GLY A 1 73 ? -0.374 4.647 -17.099 1.00 79.12 73 GLY A N 1
ATOM 593 C CA . GLY A 1 73 ? 0.029 5.965 -16.589 1.00 79.12 73 GLY A CA 1
ATOM 594 C C . GLY A 1 73 ? 1.278 5.892 -15.684 1.00 79.12 73 GLY A C 1
ATOM 595 O O . GLY A 1 73 ? 2.244 5.235 -16.064 1.00 79.12 73 GLY A O 1
ATOM 596 N N . PRO A 1 74 ? 1.295 6.534 -14.498 1.00 79.00 74 PRO A N 1
ATOM 597 C CA . PRO A 1 74 ? 2.439 6.510 -13.578 1.00 79.00 74 PRO A CA 1
ATOM 598 C C . PRO A 1 74 ? 2.532 5.237 -12.707 1.00 79.00 74 PRO A C 1
ATOM 600 O O . PRO A 1 74 ? 3.359 5.181 -11.799 1.00 79.00 74 PRO A O 1
ATOM 603 N N . PHE A 1 75 ? 1.687 4.221 -12.925 1.00 80.38 75 PHE A N 1
ATOM 604 C CA . PHE A 1 75 ? 1.697 2.996 -12.117 1.00 80.38 75 PHE A CA 1
ATOM 605 C C . PHE A 1 75 ? 2.710 1.975 -12.643 1.00 80.38 75 PHE A C 1
ATOM 607 O O . PHE A 1 75 ? 2.606 1.555 -13.791 1.00 80.38 75 PHE A O 1
ATOM 614 N N . LEU A 1 76 ? 3.655 1.541 -11.802 1.00 84.69 76 LEU A N 1
ATOM 615 C CA . LEU A 1 76 ? 4.688 0.554 -12.157 1.00 84.69 76 LEU A CA 1
ATOM 616 C C . LEU A 1 76 ? 4.181 -0.899 -12.067 1.00 84.69 76 LEU A C 1
ATOM 618 O O . LEU A 1 76 ? 3.292 -1.202 -11.265 1.00 84.69 76 LEU A O 1
ATOM 622 N N . PHE A 1 77 ? 4.785 -1.813 -12.836 1.00 85.62 77 PHE A N 1
ATOM 623 C CA . PHE A 1 77 ? 4.434 -3.246 -12.846 1.00 85.62 77 PHE A CA 1
ATOM 624 C C . PHE A 1 77 ? 4.553 -3.890 -11.467 1.00 85.62 77 PHE A C 1
ATOM 626 O O . PHE A 1 77 ? 3.667 -4.647 -11.063 1.00 85.62 77 PHE A O 1
ATOM 633 N N . TRP A 1 78 ? 5.593 -3.548 -10.707 1.00 81.44 78 TRP A N 1
ATOM 634 C CA . TRP A 1 78 ? 5.767 -4.082 -9.359 1.00 81.44 78 TRP A CA 1
ATOM 635 C C . TRP A 1 78 ? 4.649 -3.642 -8.392 1.00 81.44 78 TRP A C 1
ATOM 637 O O . TRP A 1 78 ? 4.188 -4.457 -7.594 1.00 81.44 78 TRP A O 1
ATOM 647 N N . TYR A 1 79 ? 4.158 -2.395 -8.493 1.00 85.44 79 TYR A N 1
ATOM 648 C CA . TYR A 1 79 ? 3.033 -1.904 -7.683 1.00 85.44 79 TYR A CA 1
ATOM 649 C C . TYR A 1 79 ? 1.752 -2.662 -8.022 1.00 85.44 79 TYR A C 1
ATOM 651 O O . TYR A 1 79 ? 1.053 -3.134 -7.127 1.00 85.44 79 TYR A O 1
ATOM 659 N N . TYR A 1 80 ? 1.454 -2.802 -9.315 1.00 86.12 80 TYR A N 1
ATOM 660 C CA . TYR A 1 80 ? 0.295 -3.560 -9.779 1.00 86.12 80 TYR A CA 1
ATOM 661 C C . TYR A 1 80 ? 0.320 -4.993 -9.239 1.00 86.12 80 TYR A C 1
ATOM 663 O O . TYR A 1 80 ? -0.656 -5.455 -8.644 1.00 86.12 80 TYR A O 1
ATOM 671 N N . TRP A 1 81 ? 1.458 -5.671 -9.387 1.00 84.81 81 TRP A N 1
ATOM 672 C CA . TRP A 1 81 ? 1.613 -7.040 -8.915 1.00 84.81 81 TRP A CA 1
ATOM 673 C C . TRP A 1 81 ? 1.467 -7.152 -7.399 1.00 84.81 81 TRP A C 1
ATOM 675 O O . TRP A 1 81 ? 0.782 -8.050 -6.909 1.00 84.81 81 TRP 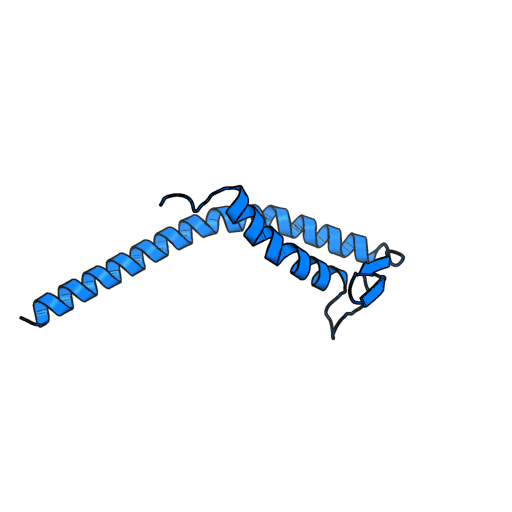A O 1
ATOM 685 N N . TYR A 1 82 ? 2.022 -6.193 -6.656 1.00 86.06 82 TYR A N 1
ATOM 686 C CA . TYR A 1 82 ? 1.835 -6.112 -5.215 1.00 86.06 82 TYR A CA 1
ATOM 687 C C . TYR A 1 82 ? 0.346 -6.054 -4.832 1.00 86.06 82 TYR A C 1
ATOM 689 O O . TYR A 1 82 ? -0.084 -6.814 -3.967 1.00 86.06 82 TYR A O 1
ATOM 697 N N . PHE A 1 83 ? -0.470 -5.222 -5.492 1.00 86.56 83 PHE A N 1
ATOM 698 C CA . PHE A 1 83 ? -1.913 -5.152 -5.215 1.00 86.56 83 PHE A CA 1
ATOM 699 C C . PHE A 1 83 ? -2.641 -6.456 -5.550 1.00 86.56 83 PHE A C 1
ATOM 701 O O . PHE A 1 83 ? -3.433 -6.940 -4.738 1.00 86.56 83 PHE A O 1
ATOM 708 N N . VAL A 1 84 ? -2.351 -7.045 -6.713 1.00 86.94 84 VAL A N 1
ATOM 709 C CA . VAL A 1 84 ? -2.965 -8.307 -7.155 1.00 86.94 84 VAL A CA 1
ATOM 710 C C . VAL A 1 84 ? -2.672 -9.440 -6.174 1.00 86.94 84 VAL A C 1
ATOM 712 O O . VAL A 1 84 ? -3.573 -10.215 -5.861 1.00 86.94 84 VAL A O 1
ATOM 715 N N . CYS A 1 85 ? -1.451 -9.521 -5.642 1.00 85.56 85 CYS A N 1
ATOM 716 C CA . CYS A 1 85 ? -1.091 -10.522 -4.641 1.00 85.56 85 CYS A CA 1
ATOM 717 C C . CYS A 1 85 ? -1.607 -10.177 -3.232 1.00 85.56 85 CYS A C 1
ATOM 719 O O . CYS A 1 85 ? -2.009 -11.073 -2.494 1.00 85.56 85 CYS A O 1
ATOM 721 N N . SER A 1 86 ? -1.633 -8.902 -2.840 1.00 84.12 86 SER A N 1
ATOM 722 C CA . SER A 1 86 ? -1.967 -8.473 -1.471 1.00 84.12 86 SER A CA 1
ATOM 723 C C . SER A 1 86 ? -3.452 -8.640 -1.118 1.00 84.12 86 SER A C 1
ATOM 725 O O . SER A 1 86 ? -3.789 -9.068 -0.006 1.00 84.12 86 SER A O 1
ATOM 727 N N . LEU A 1 87 ? -4.357 -8.371 -2.067 1.00 85.06 87 LEU A N 1
ATOM 728 C CA . LEU A 1 87 ? -5.806 -8.513 -1.866 1.00 85.06 87 LEU A CA 1
ATOM 729 C C . LEU A 1 87 ? -6.226 -9.940 -1.447 1.00 85.06 87 LEU A C 1
ATOM 731 O O . LEU A 1 87 ? -6.863 -10.082 -0.398 1.00 85.06 87 LEU A O 1
ATOM 735 N N . PRO A 1 88 ? -5.875 -11.013 -2.187 1.00 85.88 88 PRO A N 1
ATOM 736 C CA . PRO A 1 88 ? -6.224 -12.374 -1.792 1.00 85.88 88 PRO A CA 1
ATOM 737 C C . PRO A 1 88 ? -5.449 -12.835 -0.557 1.00 85.88 88 PRO A C 1
ATOM 739 O O . PRO A 1 88 ? -6.033 -13.504 0.291 1.00 85.88 88 PRO A O 1
ATOM 742 N N . VAL A 1 89 ? -4.178 -12.449 -0.399 1.00 84.62 89 VAL A N 1
ATOM 743 C CA . VAL A 1 89 ? -3.378 -12.800 0.788 1.00 84.62 89 VAL A CA 1
ATOM 744 C C . VAL A 1 89 ? -4.045 -12.291 2.065 1.00 84.62 89 VAL A C 1
ATOM 746 O O . VAL A 1 89 ? -4.170 -13.042 3.028 1.00 84.62 89 VAL A O 1
ATOM 749 N N . SER A 1 90 ? -4.572 -11.065 2.056 1.00 81.12 90 SER A N 1
ATOM 750 C CA . SER A 1 90 ? -5.304 -10.503 3.198 1.00 81.12 90 SER A CA 1
ATOM 751 C C . SER A 1 90 ? -6.534 -11.337 3.573 1.00 81.12 90 SER A C 1
ATOM 753 O O . SER A 1 90 ? -6.805 -11.568 4.752 1.00 81.12 90 SER A O 1
ATOM 755 N N . GLN A 1 91 ? -7.267 -11.829 2.573 1.00 79.25 91 GLN A N 1
ATOM 756 C CA . GLN A 1 91 ? -8.450 -12.667 2.780 1.00 79.25 91 GLN A CA 1
ATOM 757 C C . GLN A 1 91 ? -8.073 -14.072 3.262 1.00 79.25 91 GLN A C 1
ATOM 759 O O . GLN A 1 91 ? -8.730 -14.618 4.149 1.00 79.25 91 GLN A O 1
ATOM 764 N N . ILE A 1 92 ? -6.989 -14.638 2.726 1.00 83.06 92 ILE A N 1
ATOM 765 C CA . ILE A 1 92 ? -6.460 -15.941 3.135 1.00 83.06 92 ILE A CA 1
ATOM 766 C C . ILE A 1 92 ? -5.971 -15.884 4.578 1.00 83.06 92 ILE A C 1
ATOM 768 O O . ILE A 1 92 ? -6.334 -16.759 5.349 1.00 83.06 92 ILE A O 1
ATOM 772 N N . ILE A 1 93 ? -5.220 -14.854 4.976 1.00 80.12 93 ILE A N 1
ATOM 773 C CA . ILE A 1 93 ? -4.720 -14.701 6.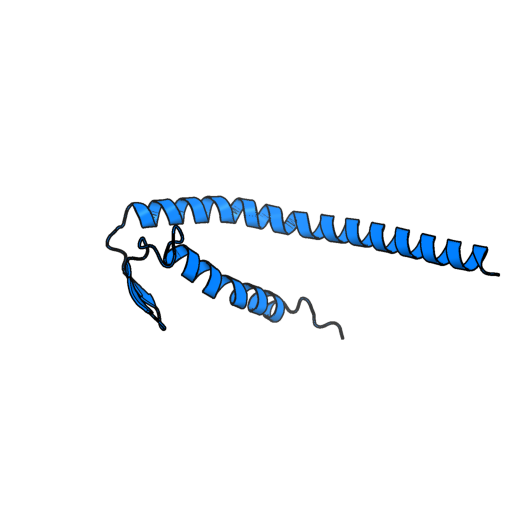352 1.00 80.12 93 ILE A CA 1
ATOM 774 C C . ILE A 1 93 ? -5.882 -14.639 7.346 1.00 80.12 93 ILE A C 1
ATOM 776 O O . ILE A 1 93 ? -5.858 -15.332 8.358 1.00 80.12 93 ILE A O 1
ATOM 780 N N . ARG A 1 94 ? -6.933 -13.870 7.039 1.00 76.81 94 ARG A N 1
ATOM 781 C CA . ARG A 1 94 ? -8.144 -13.802 7.875 1.00 76.81 94 ARG A CA 1
ATOM 782 C C . ARG A 1 94 ? -8.823 -15.162 8.028 1.00 76.81 94 ARG A C 1
ATOM 784 O O . ARG A 1 94 ? -9.274 -15.492 9.119 1.00 76.81 94 ARG A O 1
ATOM 791 N N . LYS A 1 95 ? -8.877 -15.938 6.942 1.00 73.94 95 LYS A N 1
ATOM 792 C CA . LYS A 1 95 ? -9.474 -17.278 6.922 1.00 73.94 95 LYS A CA 1
ATOM 793 C C . LYS A 1 95 ? -8.581 -18.338 7.581 1.00 73.94 95 LYS A C 1
ATOM 795 O O . LYS A 1 95 ? -9.100 -19.263 8.185 1.00 73.94 95 LYS A O 1
ATOM 800 N N . ALA A 1 96 ? -7.262 -18.202 7.478 1.00 76.81 96 ALA A N 1
ATOM 801 C CA . ALA A 1 96 ? -6.279 -19.135 8.028 1.00 76.81 96 ALA A CA 1
ATOM 802 C C . ALA A 1 96 ? -6.066 -18.951 9.536 1.00 76.81 96 ALA A C 1
ATOM 804 O O . ALA A 1 96 ? -5.827 -19.925 10.238 1.00 76.81 96 ALA A O 1
ATOM 805 N N . LEU A 1 97 ? -6.169 -17.717 10.038 1.00 73.00 97 LEU A N 1
ATOM 806 C CA . LEU A 1 97 ? -6.115 -17.410 11.473 1.00 73.00 97 LEU A CA 1
ATOM 807 C C . LEU A 1 97 ? -7.460 -17.592 12.186 1.00 73.00 97 LEU A C 1
ATOM 809 O O . LEU A 1 97 ? -7.547 -17.316 13.377 1.00 73.00 97 LEU A O 1
ATOM 813 N N . ASP A 1 98 ? -8.491 -18.026 11.462 1.00 60.03 98 ASP A N 1
ATOM 814 C CA . ASP A 1 98 ? -9.832 -18.285 11.980 1.00 60.03 98 ASP A CA 1
ATOM 815 C C . ASP A 1 98 ? -10.402 -17.161 12.864 1.00 60.03 98 ASP A C 1
ATOM 817 O O . ASP A 1 98 ? -11.058 -17.387 13.878 1.00 60.03 98 ASP A O 1
ATOM 821 N N . ILE A 1 99 ? -10.192 -15.902 12.464 1.00 58.50 99 ILE A N 1
ATOM 822 C CA . ILE A 1 99 ? -10.712 -14.711 13.171 1.00 58.50 99 ILE A CA 1
ATOM 823 C C . ILE A 1 99 ? -12.241 -14.562 12.935 1.00 58.50 99 ILE A C 1
ATOM 825 O O . ILE A 1 99 ? -12.808 -13.475 12.964 1.00 58.50 99 ILE A O 1
ATOM 829 N N . GLY A 1 100 ? -12.940 -15.671 12.678 1.00 54.19 100 GLY A N 1
ATOM 830 C CA . GLY A 1 100 ? -14.346 -15.693 12.293 1.00 54.19 100 GLY A CA 1
ATOM 831 C C . GLY A 1 100 ? -15.076 -17.031 12.432 1.00 54.19 100 GLY A C 1
ATOM 832 O O . GLY A 1 100 ? -16.224 -17.076 11.999 1.00 54.19 100 GLY A O 1
ATOM 833 N N . SER A 1 101 ? -14.504 -18.090 13.029 1.00 43.56 101 SER A N 1
ATOM 834 C CA . SER A 1 101 ? -15.308 -19.229 13.507 1.00 43.56 101 SER A CA 1
ATOM 835 C C . SER A 1 101 ? -15.609 -19.106 15.007 1.00 43.56 101 SER A C 1
ATOM 837 O O . SER A 1 101 ? -15.086 -19.780 15.884 1.00 43.56 101 SER A O 1
ATOM 839 N N . MET A 1 102 ? -16.512 -18.185 15.322 1.00 44.69 102 MET A N 1
ATOM 840 C CA . MET A 1 102 ? -17.485 -18.454 16.377 1.00 44.69 102 MET A CA 1
ATOM 841 C C . MET A 1 102 ? -18.856 -18.286 15.739 1.00 44.69 102 MET A C 1
ATOM 843 O O . MET A 1 102 ? -19.413 -17.189 15.691 1.00 44.69 102 MET A O 1
ATOM 847 N N . SER A 1 103 ? -19.316 -19.391 15.146 1.00 40.22 103 SER A N 1
ATOM 848 C CA . SER A 1 103 ? -20.746 -19.696 15.103 1.00 40.22 103 SER A CA 1
ATOM 849 C C . SER A 1 103 ? -21.246 -19.976 16.513 1.00 40.22 103 SER A C 1
ATOM 851 O O . SER A 1 103 ? -20.433 -20.429 17.348 1.00 40.22 103 SER A O 1
#

Radius of gyration: 22.45 Å; chains: 1; bounding box: 64×30×46 Å

Sequence (103 aa):
GDQARQQQLQTEQMKMVSEQGKMMQMQFKPMLYIGIISIPLFMWAYLYIEQTPDLTMTFPFWGTHPINATVIGPFLFWYYWYFVCSLPVSQIIRKALDIGSMS

pLDDT: mean 81.34, std 9.21, range [40.22, 93.81]

Secondary structure (DSSP, 8-state):
-HHHHHHHHHHHHHHHHHHHHHHHHHHHHHHHHHHHHHHHHHHHHHHHHHH-TT-EEEETTTEEEETTSEEETTEEHHHHHHHHHHHHHHHHHHHHTTTT---